Protein AF-A0AAQ3C0V9-F1 (afdb_monomer_lite)

Organism: Edwardsiella piscicida (NCBI:txid1263550)

Sequence (71 aa):
MTNTQFDLLLSLTSIRSDGVISAMRAVLVDGETQKAASEQYGVNPAQLSIRLGVLKAVDQTVSKLTPFYSH

Secondary structure (DSSP, 8-state):
--HHHHHHHHHTS----HHHHHHHHHHHTS---HHHHHHHTT--HHHHHHHHHHHHHHHHHHHHHGGGT--

InterPro domains:
  IPR004356 Adhesin operon regulatory protein [PF03333] (1-69)
  IPR053721 Fimbrial Adhesin Regulatory Protein [G3DSA:1.10.10.2690] (1-71)

Structure (mmCIF, N/CA/C/O backbone):
data_AF-A0AAQ3C0V9-F1
#
_entry.id   AF-A0AAQ3C0V9-F1
#
loop_
_atom_site.group_PDB
_atom_site.id
_atom_site.type_symbol
_atom_site.label_atom_id
_atom_site.label_alt_id
_atom_site.label_comp_id
_atom_site.label_asym_id
_atom_site.label_entity_id
_atom_site.label_seq_id
_atom_site.pdbx_PDB_ins_code
_atom_site.Cartn_x
_atom_site.Cartn_y
_atom_site.Cartn_z
_atom_site.occupancy
_atom_site.B_iso_or_equiv
_atom_si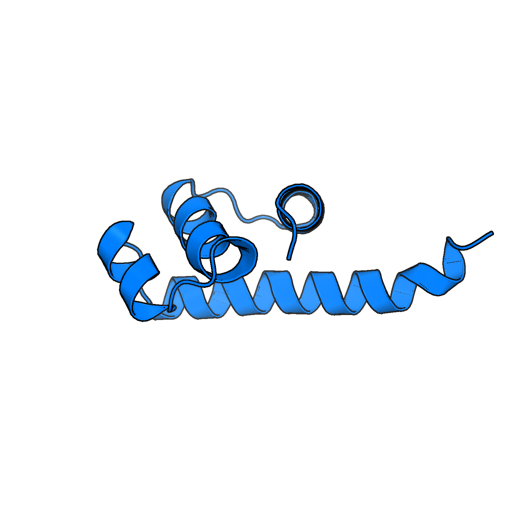te.auth_seq_id
_atom_site.auth_comp_id
_atom_site.auth_asym_id
_atom_site.auth_atom_id
_atom_site.pdbx_PDB_model_num
ATOM 1 N N . MET A 1 1 ? -1.664 4.906 -6.791 1.00 92.44 1 MET A N 1
ATOM 2 C CA . MET A 1 1 ? -1.082 3.907 -7.725 1.00 92.44 1 MET A CA 1
ATOM 3 C C . MET A 1 1 ? -2.201 3.315 -8.568 1.00 92.44 1 MET A C 1
ATOM 5 O O . MET A 1 1 ? -3.353 3.495 -8.201 1.00 92.44 1 MET A O 1
ATOM 9 N N . THR A 1 2 ? -1.912 2.637 -9.680 1.00 97.06 2 THR A N 1
ATOM 10 C CA . THR A 1 2 ? -2.965 1.943 -10.449 1.00 97.06 2 THR A CA 1
ATOM 11 C C . THR A 1 2 ? -3.327 0.602 -9.803 1.00 97.06 2 THR A C 1
ATOM 13 O O . THR A 1 2 ? -2.522 0.039 -9.060 1.00 97.06 2 THR A O 1
ATOM 16 N N . ASN A 1 3 ? -4.509 0.058 -10.122 1.00 97.19 3 ASN A N 1
ATOM 17 C CA . ASN A 1 3 ? -4.909 -1.290 -9.693 1.00 97.19 3 ASN A CA 1
ATOM 18 C C . ASN A 1 3 ? -3.867 -2.345 -10.095 1.00 97.19 3 ASN A C 1
ATOM 20 O O . ASN A 1 3 ? -3.420 -3.122 -9.261 1.00 97.19 3 ASN A O 1
ATOM 24 N N . THR A 1 4 ? -3.402 -2.304 -11.346 1.00 97.88 4 THR A N 1
ATOM 25 C CA . THR A 1 4 ? -2.394 -3.242 -11.853 1.00 97.88 4 THR A CA 1
ATOM 26 C C . THR A 1 4 ? -1.081 -3.157 -11.080 1.00 97.88 4 THR A C 1
ATOM 28 O O . THR A 1 4 ? -0.521 -4.187 -10.716 1.00 97.88 4 THR A O 1
ATOM 31 N N . GLN A 1 5 ? -0.590 -1.945 -10.793 1.00 97.25 5 GLN A N 1
ATOM 32 C CA . GLN A 1 5 ? 0.626 -1.781 -9.995 1.00 97.25 5 GLN A CA 1
ATOM 33 C C . GLN A 1 5 ? 0.430 -2.338 -8.579 1.00 97.25 5 GLN A C 1
ATOM 35 O O . GLN A 1 5 ? 1.294 -3.061 -8.091 1.00 97.25 5 GLN A O 1
ATOM 40 N N . PHE A 1 6 ? -0.707 -2.048 -7.940 1.00 98.19 6 PHE A N 1
ATOM 41 C CA . PHE A 1 6 ? -1.040 -2.582 -6.619 1.00 98.19 6 PHE A CA 1
ATOM 42 C C . PHE A 1 6 ? -1.034 -4.116 -6.601 1.00 98.19 6 PHE A C 1
ATOM 44 O O . PHE A 1 6 ? -0.378 -4.707 -5.747 1.00 98.19 6 PHE A O 1
ATOM 51 N N . ASP A 1 7 ? -1.710 -4.754 -7.559 1.00 97.94 7 ASP A N 1
ATOM 52 C CA . ASP A 1 7 ? -1.833 -6.214 -7.636 1.00 97.94 7 ASP A CA 1
ATOM 53 C C . ASP A 1 7 ? -0.475 -6.895 -7.851 1.00 97.94 7 ASP A C 1
ATOM 55 O O . ASP A 1 7 ? -0.153 -7.881 -7.182 1.00 97.94 7 ASP A O 1
ATOM 59 N N . LEU A 1 8 ? 0.363 -6.330 -8.726 1.00 97.75 8 LEU A N 1
ATOM 60 C CA . LEU A 1 8 ? 1.720 -6.825 -8.954 1.00 97.75 8 LEU A CA 1
ATOM 61 C C . LEU A 1 8 ? 2.577 -6.701 -7.692 1.00 97.75 8 LEU A C 1
ATOM 63 O O . LEU A 1 8 ? 3.189 -7.683 -7.276 1.00 97.75 8 LEU A O 1
ATOM 67 N N . LEU A 1 9 ? 2.581 -5.537 -7.038 1.00 97.62 9 LEU A N 1
ATOM 68 C CA . LEU A 1 9 ? 3.324 -5.343 -5.790 1.00 97.62 9 LEU A CA 1
ATOM 69 C C . LEU A 1 9 ? 2.820 -6.272 -4.680 1.00 97.62 9 LEU A C 1
ATOM 71 O O . LEU A 1 9 ? 3.625 -6.842 -3.946 1.00 97.62 9 LEU A O 1
ATOM 75 N N . LEU A 1 10 ? 1.503 -6.463 -4.569 1.00 98.00 10 LEU A N 1
ATOM 76 C CA . LEU A 1 10 ? 0.893 -7.338 -3.572 1.00 98.00 10 LEU A CA 1
ATOM 77 C C . LEU A 1 10 ? 1.320 -8.796 -3.775 1.00 98.00 10 LEU A C 1
ATOM 79 O O . LEU A 1 10 ? 1.618 -9.474 -2.786 1.00 98.00 10 LEU A O 1
ATOM 83 N N . SER A 1 11 ? 1.410 -9.253 -5.030 1.00 97.44 11 SER A N 1
ATOM 84 C CA . SER A 1 11 ? 1.838 -10.617 -5.372 1.00 97.44 11 SER A CA 1
ATOM 85 C C . SER A 1 11 ? 3.255 -10.952 -4.882 1.00 97.44 11 SER A C 1
ATOM 87 O O . SER A 1 11 ? 3.544 -12.108 -4.581 1.00 97.44 11 SER A O 1
ATOM 89 N N . LEU A 1 12 ? 4.109 -9.936 -4.707 1.00 96.88 12 LEU A N 1
ATOM 90 C CA . LEU A 1 12 ? 5.472 -10.063 -4.177 1.00 96.88 12 LEU A CA 1
ATOM 91 C C . LEU A 1 12 ? 5.532 -10.121 -2.640 1.00 96.88 12 LEU A C 1
ATOM 93 O O . LEU A 1 12 ? 6.603 -10.307 -2.066 1.00 96.88 12 LEU A O 1
ATOM 97 N N . THR A 1 13 ? 4.403 -9.949 -1.948 1.00 96.44 13 THR A N 1
ATOM 98 C CA . THR A 1 13 ? 4.323 -9.981 -0.479 1.00 96.44 13 THR A CA 1
ATOM 99 C C . THR A 1 13 ? 3.687 -11.274 0.031 1.00 96.44 13 THR A C 1
ATOM 101 O O . THR A 1 13 ? 3.110 -12.050 -0.730 1.00 96.44 13 THR A O 1
ATOM 104 N N . SER A 1 14 ? 3.709 -11.484 1.350 1.00 96.12 14 SER A N 1
ATOM 105 C CA . SER A 1 14 ? 2.951 -12.533 2.052 1.00 96.12 14 SER A CA 1
ATOM 106 C C . SER A 1 14 ? 1.600 -12.055 2.616 1.00 96.12 14 SER A C 1
ATOM 108 O O . SER A 1 14 ? 0.997 -12.731 3.447 1.00 96.12 14 SER A O 1
ATOM 110 N N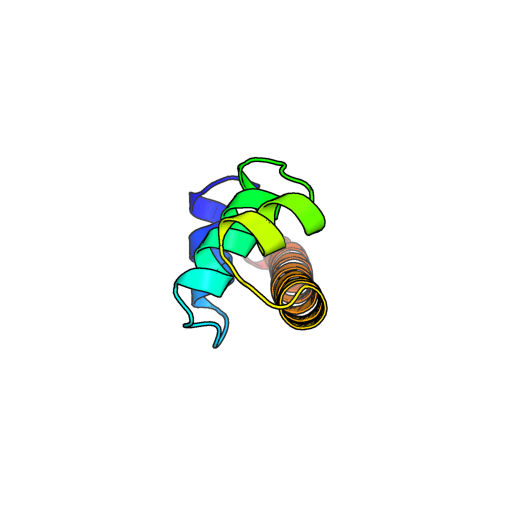 . ILE A 1 15 ? 1.099 -10.887 2.195 1.00 95.88 15 ILE A N 1
ATOM 111 C CA . ILE A 1 15 ? -0.175 -10.330 2.671 1.00 95.88 15 ILE A CA 1
ATOM 112 C C . ILE A 1 15 ? -1.332 -11.081 1.999 1.00 95.88 15 ILE A C 1
ATOM 114 O O . ILE A 1 15 ? -1.412 -11.123 0.774 1.00 95.88 15 ILE A O 1
ATOM 118 N N . ARG A 1 16 ? -2.204 -11.712 2.797 1.00 94.00 16 ARG A N 1
ATOM 119 C CA . ARG A 1 16 ? -3.294 -12.581 2.300 1.00 94.00 16 ARG A CA 1
ATOM 120 C C . ARG A 1 16 ? -4.672 -12.298 2.900 1.00 94.00 16 ARG A C 1
ATOM 122 O O . ARG A 1 16 ? -5.633 -12.937 2.515 1.00 94.00 16 ARG A O 1
ATOM 129 N N . SER A 1 17 ? -4.778 -11.394 3.873 1.00 95.44 17 SER A N 1
ATOM 130 C CA . SER A 1 17 ? -6.072 -11.084 4.490 1.00 95.44 17 SER A CA 1
ATOM 131 C C . SER A 1 17 ? -6.888 -10.190 3.562 1.00 95.44 17 SER A C 1
ATOM 133 O O . SER A 1 17 ? -6.472 -9.063 3.305 1.00 95.44 17 SER A O 1
ATOM 135 N N . ASP A 1 18 ? -8.052 -10.666 3.122 1.00 96.25 18 ASP A N 1
ATOM 136 C CA . ASP A 1 18 ? -8.922 -9.935 2.192 1.00 96.25 18 ASP A CA 1
ATOM 137 C C . ASP A 1 18 ? -9.331 -8.560 2.732 1.00 96.25 18 ASP A C 1
ATOM 139 O O . ASP A 1 18 ? -9.235 -7.565 2.020 1.00 96.25 18 ASP A O 1
ATOM 143 N N . GLY A 1 19 ? -9.691 -8.464 4.019 1.00 97.00 19 GLY A N 1
ATOM 144 C CA . GLY A 1 19 ? -10.025 -7.181 4.651 1.00 97.00 19 GLY A CA 1
ATOM 145 C C . GLY A 1 19 ? -8.853 -6.193 4.642 1.00 97.00 19 GLY A C 1
ATOM 146 O O . GLY A 1 19 ? -9.024 -5.020 4.315 1.00 97.00 19 GLY A O 1
ATOM 147 N N . VAL A 1 20 ? -7.637 -6.675 4.921 1.00 97.38 20 VAL A N 1
ATOM 148 C CA . VAL A 1 20 ? -6.419 -5.850 4.859 1.00 97.38 20 VAL A CA 1
ATOM 149 C C . VAL A 1 20 ? -6.109 -5.438 3.421 1.00 97.38 20 VAL A C 1
ATOM 151 O O . VAL A 1 20 ? -5.742 -4.291 3.195 1.00 97.38 20 VAL A O 1
ATOM 154 N N . ILE A 1 21 ? -6.264 -6.342 2.451 1.00 98.25 21 ILE A N 1
ATOM 155 C CA . ILE A 1 21 ? -6.032 -6.056 1.030 1.00 98.25 21 ILE A CA 1
ATOM 156 C C . ILE A 1 21 ? -7.003 -4.977 0.540 1.00 98.25 21 ILE A C 1
ATOM 158 O O . ILE A 1 21 ? -6.563 -4.013 -0.086 1.00 98.25 21 ILE A O 1
ATOM 162 N N . SER A 1 22 ? -8.289 -5.092 0.874 1.00 98.38 22 SER A N 1
ATOM 163 C CA . SER A 1 22 ? -9.306 -4.096 0.525 1.00 98.38 22 SER A CA 1
ATOM 164 C C . SER A 1 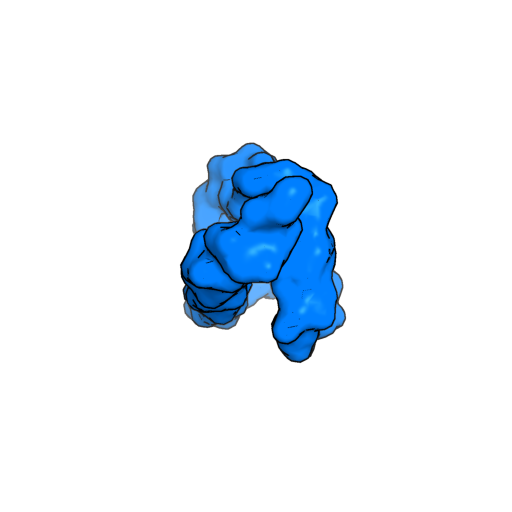22 ? -9.015 -2.736 1.162 1.00 98.38 22 SER A C 1
ATOM 166 O O . SER A 1 22 ? -9.012 -1.726 0.463 1.00 98.38 22 SER A O 1
ATOM 168 N N . ALA A 1 23 ? -8.648 -2.704 2.448 1.00 98.44 23 ALA A N 1
ATOM 169 C CA . ALA A 1 23 ? -8.255 -1.467 3.123 1.00 98.44 23 ALA A CA 1
ATOM 170 C C . ALA A 1 23 ? -6.991 -0.835 2.513 1.00 98.44 23 ALA A C 1
ATOM 172 O O . ALA A 1 23 ? -6.899 0.383 2.370 1.00 98.44 23 ALA A O 1
ATOM 173 N N . MET A 1 24 ? -6.005 -1.646 2.121 1.00 98.44 24 MET A N 1
ATOM 174 C CA . MET A 1 24 ? -4.809 -1.148 1.442 1.00 98.44 24 MET A CA 1
ATOM 175 C C . MET A 1 24 ? -5.131 -0.578 0.057 1.00 98.44 24 MET A C 1
ATOM 177 O O . MET A 1 24 ? -4.562 0.453 -0.303 1.00 98.44 24 MET A O 1
ATOM 181 N N . ARG A 1 25 ? -6.034 -1.213 -0.704 1.00 98.44 25 ARG A N 1
ATOM 182 C CA . ARG A 1 25 ? -6.476 -0.719 -2.018 1.00 98.44 25 ARG A CA 1
ATOM 183 C C . ARG A 1 25 ? -7.184 0.628 -1.883 1.00 98.44 25 ARG A C 1
ATOM 185 O O . ARG A 1 25 ? -6.792 1.566 -2.570 1.00 98.44 25 ARG A O 1
ATOM 192 N N . ALA A 1 26 ? -8.100 0.747 -0.925 1.00 98.44 26 ALA A N 1
ATOM 193 C CA . ALA A 1 26 ? -8.803 1.992 -0.631 1.00 98.44 26 ALA A CA 1
ATOM 194 C C . ALA A 1 26 ? -7.837 3.163 -0.378 1.00 98.44 26 ALA A C 1
ATOM 196 O O . ALA A 1 26 ? -7.978 4.245 -0.942 1.00 98.44 26 ALA A O 1
ATOM 197 N N . VAL A 1 27 ? -6.772 2.931 0.397 1.00 98.31 27 VAL A N 1
ATOM 198 C CA . VAL A 1 27 ? -5.769 3.971 0.675 1.00 98.31 27 VAL A CA 1
ATOM 199 C C . VAL A 1 27 ? -4.889 4.281 -0.540 1.00 98.31 27 VAL A C 1
ATOM 201 O O . VAL A 1 27 ? -4.598 5.439 -0.829 1.00 98.31 27 VAL A O 1
ATOM 204 N N . LEU A 1 28 ? -4.391 3.255 -1.229 1.00 97.88 28 LEU A N 1
ATOM 205 C CA . LEU A 1 28 ? -3.301 3.407 -2.198 1.00 97.88 28 LEU A CA 1
ATOM 206 C C . LEU A 1 28 ? -3.762 3.625 -3.640 1.00 97.88 28 LEU A C 1
ATOM 208 O O . LEU A 1 28 ? -3.020 4.212 -4.440 1.00 97.88 28 LEU A O 1
ATOM 212 N N . VAL A 1 29 ? -4.944 3.123 -3.979 1.00 97.81 29 VAL A N 1
ATOM 213 C CA . VAL A 1 29 ? -5.559 3.225 -5.304 1.00 97.81 29 VAL A CA 1
ATOM 214 C C . VAL A 1 29 ? -6.654 4.283 -5.284 1.00 97.81 29 VAL A C 1
ATOM 216 O O . VAL A 1 29 ? -6.593 5.204 -6.095 1.00 97.81 29 VAL A O 1
ATOM 219 N N . ASP A 1 30 ? -7.579 4.198 -4.327 1.00 97.56 30 ASP A N 1
ATOM 220 C CA . ASP A 1 30 ? -8.772 5.058 -4.300 1.00 97.56 30 ASP A CA 1
ATOM 221 C C . ASP A 1 30 ? -8.528 6.403 -3.587 1.00 97.56 30 ASP A C 1
ATOM 223 O O . ASP A 1 30 ? -9.302 7.347 -3.733 1.00 97.56 30 ASP A O 1
ATOM 227 N N . GLY A 1 31 ? -7.405 6.530 -2.870 1.00 97.00 31 GLY A N 1
ATOM 228 C CA . GLY A 1 31 ? -6.974 7.774 -2.228 1.00 97.00 31 GLY A CA 1
ATOM 229 C C . GLY A 1 31 ? -7.648 8.058 -0.885 1.00 97.00 31 GLY A C 1
ATOM 230 O O . GLY A 1 31 ? -7.605 9.193 -0.405 1.00 97.00 31 GLY A O 1
ATOM 231 N N . GLU A 1 32 ? -8.260 7.052 -0.260 1.00 97.81 32 GLU A N 1
ATOM 232 C CA . GLU A 1 32 ? -8.851 7.194 1.065 1.00 97.81 32 GLU A CA 1
ATOM 233 C C . GLU A 1 32 ? -7.798 7.443 2.152 1.00 97.81 32 GLU A C 1
ATOM 235 O O . GLU A 1 32 ? -6.631 7.043 2.077 1.00 97.81 32 GLU A O 1
ATOM 240 N N . THR A 1 33 ? -8.233 8.070 3.245 1.00 97.94 33 THR A N 1
ATOM 241 C CA . THR A 1 33 ? -7.396 8.160 4.445 1.00 97.94 33 THR A CA 1
ATOM 242 C C . THR A 1 33 ? -7.282 6.791 5.118 1.00 97.94 33 THR A C 1
ATOM 244 O O . THR A 1 33 ? -8.234 6.013 5.132 1.00 97.94 33 THR A O 1
ATOM 247 N N . GLN A 1 34 ? -6.148 6.517 5.773 1.00 97.06 34 GLN A N 1
ATOM 248 C CA . GLN A 1 34 ? -5.968 5.266 6.528 1.00 97.06 34 GLN A CA 1
ATOM 249 C C . GLN A 1 34 ? -7.047 5.060 7.596 1.00 97.06 34 GLN A C 1
ATOM 251 O O . GLN A 1 34 ? -7.429 3.924 7.863 1.00 97.06 34 GLN A O 1
ATOM 256 N N . LYS A 1 35 ? -7.537 6.150 8.202 1.00 97.38 35 LYS A N 1
ATOM 257 C CA . LYS A 1 35 ? -8.611 6.102 9.195 1.00 97.38 35 LYS A CA 1
ATOM 258 C C . LYS A 1 35 ? -9.916 5.605 8.568 1.00 97.38 35 LYS A C 1
ATOM 260 O O . LYS A 1 35 ? -10.456 4.618 9.051 1.00 97.38 35 LYS A O 1
ATOM 265 N N . ALA A 1 36 ? -10.361 6.243 7.483 1.00 98.06 36 ALA A N 1
ATOM 266 C CA . ALA A 1 36 ? -11.590 5.869 6.782 1.00 98.06 36 ALA A CA 1
ATOM 267 C C . ALA A 1 36 ? -11.547 4.409 6.304 1.00 98.06 36 ALA A C 1
ATOM 269 O O . ALA A 1 36 ? -12.443 3.635 6.628 1.00 98.06 36 ALA A O 1
ATOM 270 N N . ALA A 1 37 ? -10.449 3.998 5.665 1.00 98.12 37 ALA A N 1
ATOM 271 C CA . ALA A 1 37 ? -10.284 2.623 5.206 1.00 98.12 37 ALA A CA 1
ATOM 272 C C . ALA A 1 37 ? -10.253 1.609 6.368 1.00 98.12 37 ALA A C 1
ATOM 274 O O . ALA A 1 37 ? -10.834 0.529 6.275 1.00 98.12 37 ALA A O 1
ATOM 275 N N . SER A 1 38 ? -9.602 1.941 7.490 1.00 97.50 38 SER A N 1
ATOM 276 C CA . SER A 1 38 ? -9.586 1.062 8.672 1.00 97.50 38 SER A CA 1
ATOM 277 C C . SER A 1 38 ? -10.990 0.858 9.245 1.00 97.50 38 SER A C 1
ATOM 279 O O . SER A 1 38 ? -11.357 -0.268 9.571 1.00 97.50 38 SER A O 1
ATOM 281 N N . GLU A 1 39 ? -11.778 1.931 9.343 1.00 97.38 39 GLU A N 1
ATOM 282 C CA . GLU A 1 39 ? -13.159 1.892 9.835 1.00 97.38 39 GLU A CA 1
ATOM 283 C C . GLU A 1 39 ? -14.075 1.119 8.874 1.00 97.38 39 GLU A C 1
ATOM 285 O O . GLU A 1 39 ? -14.800 0.226 9.308 1.00 97.38 39 GLU A O 1
ATOM 290 N N . GLN A 1 40 ? -13.990 1.397 7.570 1.00 97.81 40 GLN A N 1
ATOM 291 C CA . GLN A 1 40 ? -14.820 0.772 6.536 1.00 97.81 40 GLN A CA 1
ATOM 292 C C . GLN A 1 40 ? -14.626 -0.744 6.444 1.00 97.81 40 GLN A C 1
ATOM 294 O O . GLN A 1 40 ? -15.597 -1.483 6.292 1.00 97.81 40 GLN A O 1
ATOM 299 N N . TYR A 1 41 ? -13.382 -1.214 6.541 1.00 97.31 41 TYR A N 1
ATOM 300 C CA . TYR A 1 41 ? -13.053 -2.634 6.393 1.00 97.31 41 TYR A CA 1
ATOM 301 C C . TYR A 1 41 ? -12.826 -3.352 7.732 1.00 97.31 41 TYR A C 1
ATOM 303 O O . TYR A 1 41 ? -12.431 -4.518 7.739 1.00 97.31 41 TYR A O 1
ATOM 311 N N . GLY A 1 42 ? -13.060 -2.680 8.866 1.00 96.69 42 GLY A N 1
ATOM 312 C CA . GLY A 1 42 ? -12.909 -3.261 10.204 1.00 96.69 42 GLY A CA 1
ATOM 313 C C . GLY A 1 42 ? -11.480 -3.717 10.525 1.00 96.69 42 GLY A C 1
ATOM 314 O O . GLY A 1 42 ? -11.284 -4.683 11.261 1.00 96.69 42 GLY A O 1
ATOM 315 N N . VAL A 1 43 ? -10.472 -3.056 9.949 1.00 97.19 43 VAL A N 1
ATOM 316 C CA . VAL A 1 43 ? -9.056 -3.414 10.107 1.00 97.19 43 VAL A CA 1
ATOM 317 C C . VAL A 1 43 ? -8.429 -2.579 11.218 1.00 97.19 43 VAL A C 1
ATOM 319 O O . VAL A 1 43 ? -8.698 -1.389 11.357 1.00 97.19 43 VAL A O 1
ATOM 322 N N . ASN A 1 44 ? -7.533 -3.183 12.001 1.00 97.19 44 ASN A N 1
ATOM 323 C CA . ASN A 1 44 ? -6.766 -2.442 12.994 1.00 97.19 44 ASN A CA 1
ATOM 324 C C . ASN A 1 44 ? -5.860 -1.387 12.305 1.00 97.19 44 ASN A C 1
ATOM 326 O O . ASN A 1 44 ? -5.026 -1.766 11.476 1.00 97.19 44 ASN A O 1
ATOM 330 N N . PRO A 1 45 ? -5.931 -0.092 12.674 1.00 96.50 45 PRO A N 1
ATOM 331 C CA . PRO A 1 45 ? -5.144 0.958 12.019 1.00 96.50 45 PRO A CA 1
ATOM 332 C C . PRO A 1 45 ? -3.625 0.747 12.076 1.00 96.50 45 PRO A C 1
ATOM 334 O O . PRO A 1 45 ? -2.915 1.048 11.116 1.00 96.50 45 PRO A O 1
ATOM 337 N N . ALA A 1 46 ? -3.104 0.191 13.175 1.00 96.88 46 ALA A N 1
ATOM 338 C CA . ALA A 1 46 ? -1.680 -0.113 13.298 1.00 96.88 46 ALA A CA 1
ATOM 339 C C . ALA A 1 46 ? -1.276 -1.257 12.356 1.00 96.88 46 ALA A C 1
ATOM 341 O O . ALA A 1 46 ? -0.246 -1.175 11.686 1.00 96.88 46 ALA A O 1
ATOM 342 N N . GLN A 1 47 ? -2.112 -2.294 12.243 1.00 95.81 47 GLN A N 1
ATOM 343 C CA . GLN A 1 47 ? -1.908 -3.372 11.275 1.00 95.81 47 GLN A CA 1
ATOM 344 C C . GLN A 1 47 ? -1.922 -2.836 9.841 1.00 95.81 47 GLN A C 1
ATOM 346 O O . GLN A 1 47 ? -1.039 -3.189 9.057 1.00 95.81 47 GLN A O 1
ATOM 351 N N . LEU A 1 48 ? -2.885 -1.972 9.502 1.00 97.56 48 LEU A N 1
ATOM 352 C CA . LEU A 1 48 ? -2.963 -1.353 8.181 1.00 97.56 48 LEU A CA 1
ATOM 353 C C . LEU A 1 48 ? -1.700 -0.536 7.883 1.00 97.56 48 LEU A C 1
ATOM 355 O O . LEU A 1 48 ? -1.078 -0.739 6.844 1.00 97.56 48 LEU A O 1
ATOM 359 N N . SER A 1 49 ? -1.265 0.310 8.818 1.00 98.00 49 SER A N 1
ATOM 360 C CA . SER A 1 49 ? -0.051 1.124 8.676 1.00 98.00 49 SER A CA 1
ATOM 361 C C . SER A 1 49 ? 1.199 0.274 8.416 1.00 98.00 49 SER A C 1
ATOM 363 O O . SER A 1 49 ? 1.946 0.533 7.470 1.00 98.00 49 SER A O 1
ATOM 365 N N . ILE A 1 50 ? 1.384 -0.814 9.174 1.00 98.19 50 ILE A N 1
ATOM 366 C CA . ILE A 1 50 ? 2.497 -1.755 8.967 1.00 98.19 50 ILE A CA 1
ATOM 367 C C . ILE A 1 50 ? 2.452 -2.347 7.553 1.00 98.19 50 ILE A C 1
ATOM 369 O O . ILE A 1 50 ? 3.474 -2.430 6.872 1.00 98.19 50 ILE A O 1
ATOM 373 N N . ARG A 1 51 ? 1.271 -2.761 7.087 1.00 98.00 51 ARG A N 1
ATOM 374 C CA . ARG A 1 51 ? 1.098 -3.424 5.786 1.00 98.00 51 ARG A CA 1
ATOM 375 C C . ARG A 1 51 ? 1.269 -2.458 4.611 1.00 98.00 51 ARG A C 1
ATOM 377 O O . ARG A 1 51 ? 1.891 -2.828 3.617 1.00 98.00 51 ARG A O 1
ATOM 384 N N . LEU A 1 52 ? 0.835 -1.208 4.762 1.00 98.06 52 LEU A N 1
ATOM 385 C CA . LEU A 1 52 ? 1.147 -0.121 3.830 1.00 98.06 52 LEU A CA 1
ATOM 386 C C . LEU A 1 52 ? 2.659 0.135 3.753 1.00 98.06 52 LEU A C 1
ATOM 388 O O . LEU A 1 52 ? 3.201 0.296 2.661 1.00 98.06 52 LEU A O 1
ATOM 392 N N . GLY A 1 53 ? 3.351 0.114 4.897 1.00 98.00 53 GLY A N 1
ATOM 393 C CA . GLY A 1 53 ? 4.809 0.227 4.960 1.00 98.00 53 GLY A CA 1
ATOM 394 C C . GLY A 1 53 ? 5.524 -0.893 4.201 1.00 98.00 53 GLY A C 1
ATOM 395 O O . GLY A 1 53 ? 6.436 -0.616 3.423 1.00 98.00 53 GLY A O 1
ATOM 396 N N . VAL A 1 54 ? 5.068 -2.141 4.360 1.00 97.81 54 VAL A N 1
ATOM 397 C CA . VAL A 1 54 ? 5.595 -3.297 3.613 1.00 97.81 54 VAL A CA 1
ATOM 398 C C . VAL A 1 54 ? 5.447 -3.088 2.107 1.00 97.81 54 VAL A C 1
ATOM 400 O O . VAL A 1 54 ? 6.430 -3.218 1.380 1.00 97.81 54 VAL A O 1
ATOM 403 N N . LEU A 1 55 ? 4.255 -2.721 1.627 1.00 97.69 55 LEU A N 1
ATOM 404 C CA . LEU A 1 55 ? 4.037 -2.540 0.189 1.00 97.69 55 LEU A CA 1
ATOM 405 C C . LEU A 1 55 ? 4.869 -1.378 -0.375 1.00 97.69 55 LEU A C 1
ATOM 407 O O . LEU A 1 55 ? 5.439 -1.497 -1.456 1.00 97.69 55 LEU A O 1
ATOM 411 N N . LYS A 1 56 ? 5.011 -0.282 0.381 1.00 97.25 56 LYS A N 1
ATOM 412 C CA . LYS A 1 56 ? 5.853 0.860 -0.002 1.00 97.25 56 LYS A CA 1
ATOM 413 C C . LYS A 1 56 ? 7.337 0.487 -0.093 1.00 97.25 56 LYS A C 1
ATOM 415 O O . LYS A 1 56 ? 8.029 0.965 -0.986 1.00 97.25 56 LYS A O 1
ATOM 420 N N . ALA A 1 57 ? 7.832 -0.377 0.794 1.00 97.94 57 ALA A N 1
ATOM 421 C CA . ALA A 1 57 ? 9.202 -0.885 0.718 1.00 97.94 57 ALA A CA 1
ATOM 422 C C . ALA A 1 57 ? 9.430 -1.762 -0.530 1.00 97.94 57 ALA A C 1
ATOM 424 O O . ALA A 1 57 ? 10.487 -1.681 -1.163 1.00 97.94 57 ALA A O 1
ATOM 425 N N . VAL A 1 58 ? 8.431 -2.563 -0.919 1.00 97.69 58 VAL A N 1
ATOM 426 C CA . VAL A 1 58 ? 8.472 -3.340 -2.169 1.00 97.69 58 VAL A CA 1
ATOM 427 C C . VAL A 1 58 ? 8.460 -2.412 -3.382 1.00 97.69 58 VAL A C 1
ATOM 429 O O . VAL A 1 58 ? 9.311 -2.563 -4.251 1.00 97.69 58 VAL A O 1
ATOM 432 N N . ASP A 1 59 ? 7.585 -1.407 -3.415 1.00 97.44 59 ASP A N 1
ATOM 433 C CA . ASP A 1 59 ? 7.523 -0.410 -4.497 1.00 97.44 59 ASP A CA 1
ATOM 434 C C . ASP A 1 59 ? 8.857 0.333 -4.687 1.00 97.44 59 ASP A C 1
ATOM 436 O O . ASP A 1 59 ? 9.357 0.472 -5.805 1.00 97.44 59 ASP A O 1
ATOM 440 N N . GLN A 1 60 ? 9.506 0.724 -3.586 1.00 97.50 60 GLN A N 1
ATOM 441 C CA . GLN A 1 60 ? 10.844 1.319 -3.618 1.00 97.50 60 GLN A CA 1
ATOM 442 C C . GLN A 1 60 ? 11.905 0.354 -4.156 1.00 97.50 60 GLN A C 1
ATOM 444 O O . GLN A 1 60 ? 12.803 0.772 -4.887 1.00 97.50 60 GLN A O 1
ATOM 449 N N . THR A 1 61 ? 11.825 -0.926 -3.791 1.00 97.69 61 THR A N 1
ATOM 450 C CA . THR A 1 61 ? 12.731 -1.960 -4.309 1.00 97.69 61 THR A CA 1
ATOM 451 C C . THR A 1 61 ? 12.533 -2.151 -5.811 1.00 97.69 61 THR A C 1
ATOM 453 O O . THR A 1 61 ? 13.504 -2.090 -6.559 1.00 97.69 61 THR A O 1
ATOM 456 N N . VAL A 1 62 ? 11.288 -2.300 -6.268 1.00 96.19 62 VAL A N 1
ATOM 457 C CA . VAL A 1 62 ? 10.950 -2.454 -7.691 1.00 96.19 62 VAL A CA 1
ATOM 458 C C . VAL A 1 62 ? 11.386 -1.228 -8.492 1.00 96.19 62 VAL A C 1
ATOM 460 O O . VAL A 1 62 ? 12.020 -1.382 -9.529 1.00 96.19 62 VAL A O 1
ATOM 463 N N . SER A 1 63 ? 11.166 -0.017 -7.977 1.00 95.56 63 SER A N 1
ATOM 464 C CA . SER A 1 63 ? 11.615 1.223 -8.629 1.00 95.56 63 SER A CA 1
ATOM 465 C C . SER A 1 63 ? 13.132 1.267 -8.846 1.00 95.56 63 SER A C 1
ATOM 467 O O . SER A 1 63 ? 13.599 1.764 -9.867 1.00 95.56 63 SER A O 1
ATOM 469 N N . LYS A 1 64 ? 13.915 0.725 -7.903 1.00 96.75 64 LYS A N 1
ATOM 470 C CA . LYS A 1 64 ? 15.376 0.591 -8.041 1.00 96.75 64 LYS A CA 1
ATOM 471 C C . LYS A 1 64 ? 15.782 -0.520 -9.009 1.00 96.75 64 LYS A C 1
ATOM 473 O O . LYS A 1 64 ? 16.890 -0.476 -9.532 1.00 96.75 64 LYS A O 1
ATOM 478 N N . LEU A 1 65 ? 14.915 -1.507 -9.223 1.00 95.75 65 LEU A N 1
ATOM 479 C CA . LEU A 1 65 ? 15.132 -2.585 -10.181 1.00 95.75 65 LEU A CA 1
ATOM 480 C C . LEU A 1 65 ? 14.810 -2.157 -11.617 1.00 95.75 65 LEU A C 1
ATOM 482 O O . LEU A 1 65 ? 15.456 -2.658 -12.529 1.00 95.75 65 LEU A O 1
ATOM 486 N N . THR A 1 66 ? 13.886 -1.215 -11.831 1.00 94.50 66 THR A N 1
ATOM 487 C CA . THR A 1 66 ? 13.458 -0.751 -13.165 1.00 94.50 66 THR A CA 1
ATOM 488 C C . THR A 1 66 ? 14.603 -0.507 -14.164 1.00 94.50 66 THR A C 1
ATOM 490 O O . THR A 1 66 ? 14.489 -1.011 -15.281 1.00 94.50 66 THR A O 1
ATOM 493 N N . PRO A 1 67 ? 15.728 0.156 -13.808 1.00 95.38 67 PRO A N 1
ATOM 494 C CA . PRO A 1 67 ? 16.836 0.391 -14.742 1.00 95.38 67 PRO A CA 1
ATOM 495 C C . PRO A 1 67 ? 17.478 -0.881 -15.316 1.00 95.38 67 PRO A C 1
ATOM 497 O O . PRO A 1 67 ? 18.082 -0.828 -16.382 1.00 95.38 67 PRO A O 1
ATOM 500 N N . PHE A 1 68 ? 17.362 -2.018 -14.623 1.00 96.00 68 PHE A N 1
ATOM 501 C CA . PHE A 1 68 ? 17.900 -3.308 -15.069 1.00 96.00 68 PHE A CA 1
ATOM 502 C C . PHE A 1 68 ? 16.972 -4.050 -16.043 1.00 96.00 68 PHE A C 1
ATOM 504 O O . PHE A 1 68 ? 17.387 -5.052 -16.612 1.00 96.00 68 PHE A O 1
ATOM 511 N N . TYR A 1 69 ? 15.730 -3.586 -16.216 1.00 92.88 69 TYR A N 1
ATOM 512 C CA . TYR A 1 69 ? 14.719 -4.206 -17.084 1.00 92.88 69 TYR A CA 1
ATOM 513 C C . TYR A 1 69 ? 14.254 -3.286 -18.220 1.00 92.88 69 TYR A C 1
ATOM 515 O O . TYR A 1 69 ? 13.552 -3.734 -19.123 1.00 92.88 69 TYR A O 1
ATOM 523 N N . SER A 1 70 ? 14.624 -2.005 -18.185 1.00 81.31 70 SER A N 1
ATOM 524 C CA . SER A 1 70 ? 14.436 -1.070 -19.292 1.00 81.31 70 SER A CA 1
ATOM 525 C C 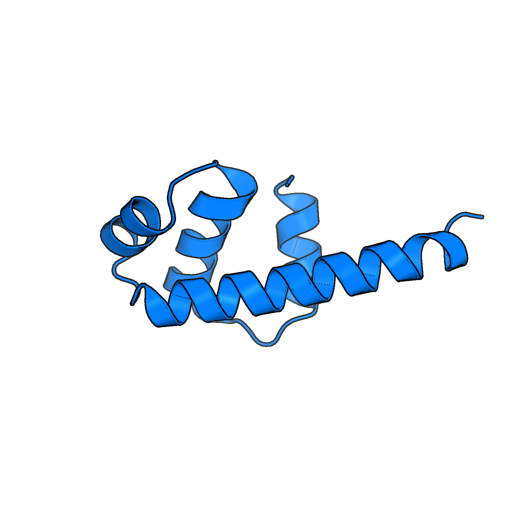. SER A 1 70 ? 15.514 -1.310 -20.354 1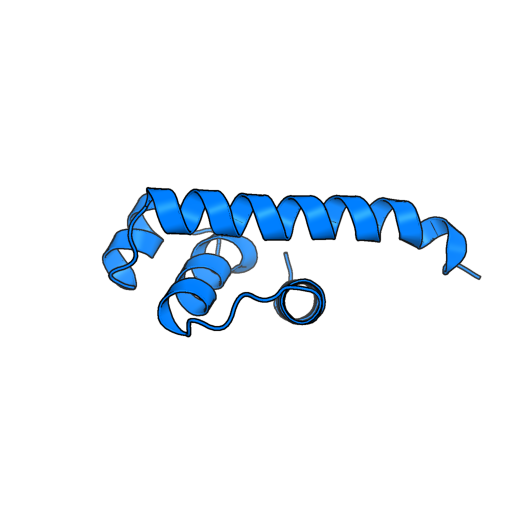.00 81.31 70 SER A C 1
ATOM 527 O O . SER A 1 70 ? 16.589 -0.709 -20.295 1.00 81.31 70 SER A O 1
ATOM 529 N N . HIS A 1 71 ? 15.226 -2.224 -21.280 1.00 64.50 71 HIS A N 1
ATOM 530 C CA . HIS A 1 71 ? 15.976 -2.458 -22.516 1.00 64.50 71 HIS A CA 1
ATOM 531 C C . HIS A 1 71 ? 15.174 -1.973 -23.721 1.00 64.50 71 HIS A C 1
ATOM 533 O O . HIS A 1 71 ? 13.943 -2.204 -23.730 1.00 64.50 71 HIS A O 1
#

Foldseek 3Di:
DDPVLLVVLVVVDPDDDPLLSQLLCCCPPVVDDLVVSCVVSVHDSVVSVVVNVSSVVSVVVVVVCVVVVPD

pLDDT: mean 96.44, std 4.41, range [64.5, 98.44]

Radius of 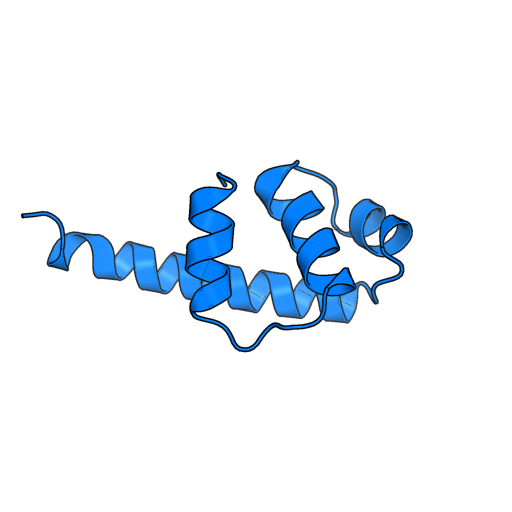gyration: 12.7 Å; chains: 1; bounding box: 33×21×36 Å